Protein AF-A0A559JVW9-F1 (afdb_monomer_lite)

Organism: NCBI:txid2163881

Foldseek 3Di:
DDPPPPPPQPWWKKKFKWFDVQTFTQDMDTDGDDDFDPPQPDGRHGPVSSVVRCVPFWDWPDWDAPDVGITMTMITGDPPD

pLDDT: mean 82.16, std 13.1, range [39.31, 94.12]

Sequence (81 aa):
MAGPKAVRRPPDLVLIRWTGSPRRIAAFRIIGSADPCRSTLVIGGLLSRALGCFLDDFRIVYQKQTSVGNGYLLLQRFRNV

Radius of gyration: 14.86 Å; chains: 1; bounding box: 38×17×47 Å

Structure (mmCIF, N/CA/C/O backbone):
data_AF-A0A559JVW9-F1
#
_entry.id   AF-A0A559JVW9-F1
#
loop_
_atom_site.group_PDB
_atom_site.id
_atom_site.type_symbol
_atom_site.label_atom_id
_atom_site.label_alt_id
_atom_site.label_comp_id
_atom_site.label_asym_id
_atom_site.label_entity_id
_atom_site.label_seq_id
_atom_site.pdbx_PDB_ins_code
_atom_site.Cartn_x
_atom_site.Cartn_y
_atom_site.Cartn_z
_atom_site.occupancy
_atom_site.B_iso_or_equiv
_atom_site.auth_seq_id
_atom_site.auth_comp_id
_atom_site.auth_asym_id
_atom_site.auth_atom_id
_atom_site.pdbx_PDB_model_num
ATOM 1 N N . MET A 1 1 ? -20.746 -8.834 37.401 1.00 39.31 1 MET A N 1
ATOM 2 C CA . MET A 1 1 ? -20.883 -9.193 35.972 1.00 39.31 1 MET A CA 1
ATOM 3 C C . MET A 1 1 ? -19.954 -8.281 35.182 1.00 39.31 1 MET A C 1
ATOM 5 O O . MET A 1 1 ? -20.228 -7.094 35.089 1.00 39.31 1 MET A O 1
ATOM 9 N N . ALA A 1 2 ? -18.803 -8.781 34.729 1.00 50.34 2 ALA A N 1
ATOM 10 C CA . ALA A 1 2 ? -17.900 -8.005 33.882 1.00 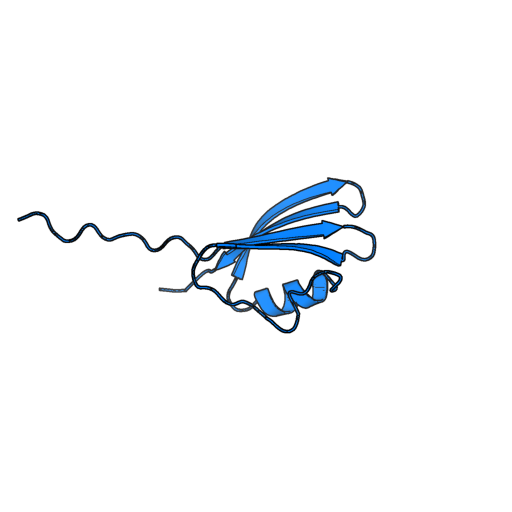50.34 2 ALA A CA 1
ATOM 11 C C . ALA A 1 2 ? -18.448 -8.045 32.448 1.00 50.34 2 ALA A C 1
ATOM 13 O O . ALA A 1 2 ? -18.549 -9.124 31.868 1.00 50.34 2 ALA A O 1
ATOM 14 N N . GLY A 1 3 ? -18.873 -6.896 31.915 1.00 60.19 3 GLY A N 1
ATOM 15 C CA . GLY A 1 3 ? -19.346 -6.791 30.533 1.00 60.19 3 GLY A CA 1
ATOM 16 C C . GLY A 1 3 ? -18.269 -7.255 29.545 1.00 60.19 3 GLY A C 1
ATOM 17 O O . GLY A 1 3 ? -17.078 -7.184 29.871 1.00 60.19 3 GLY A O 1
ATOM 18 N N . PRO A 1 4 ? -18.650 -7.752 28.355 1.00 59.34 4 PRO A N 1
ATOM 19 C CA . PRO A 1 4 ? -17.689 -8.244 27.381 1.00 59.34 4 PRO A CA 1
ATOM 20 C C . PRO A 1 4 ? -16.675 -7.140 27.094 1.00 59.34 4 PRO A C 1
ATOM 22 O O . PRO A 1 4 ? -17.025 -6.052 26.636 1.00 59.34 4 PRO A O 1
ATOM 25 N N . LYS A 1 5 ? -15.406 -7.418 27.406 1.00 55.19 5 LYS A N 1
ATOM 26 C CA . LYS A 1 5 ? -14.282 -6.563 27.038 1.00 55.19 5 LYS A CA 1
ATOM 27 C C . LYS A 1 5 ? -14.371 -6.434 25.522 1.00 55.19 5 LYS A C 1
ATOM 29 O O . LYS A 1 5 ? -14.137 -7.416 24.822 1.00 55.19 5 LYS A O 1
ATOM 34 N N . ALA A 1 6 ? -14.788 -5.273 25.022 1.00 56.41 6 ALA A N 1
ATOM 35 C CA . ALA A 1 6 ? -14.806 -5.005 23.596 1.00 56.41 6 ALA A CA 1
ATOM 36 C C . ALA A 1 6 ? -13.363 -5.165 23.112 1.00 56.41 6 ALA A C 1
ATOM 38 O O . ALA A 1 6 ? -12.528 -4.279 23.307 1.00 56.41 6 ALA A O 1
ATOM 39 N N . VAL A 1 7 ? -13.040 -6.341 22.571 1.00 61.72 7 VAL A N 1
ATOM 40 C CA . VAL A 1 7 ? -11.768 -6.595 21.909 1.00 61.72 7 VAL A CA 1
ATOM 41 C C . VAL A 1 7 ? -11.801 -5.665 20.714 1.00 61.72 7 VAL A C 1
ATOM 43 O O . VAL A 1 7 ? -12.454 -5.956 19.712 1.00 61.72 7 VAL A O 1
ATOM 46 N N . ARG A 1 8 ? -11.194 -4.483 20.866 1.00 59.34 8 ARG A N 1
ATOM 47 C CA . ARG A 1 8 ? -11.005 -3.543 19.768 1.00 59.34 8 ARG A CA 1
ATOM 48 C C . ARG A 1 8 ? -10.315 -4.349 18.683 1.00 59.34 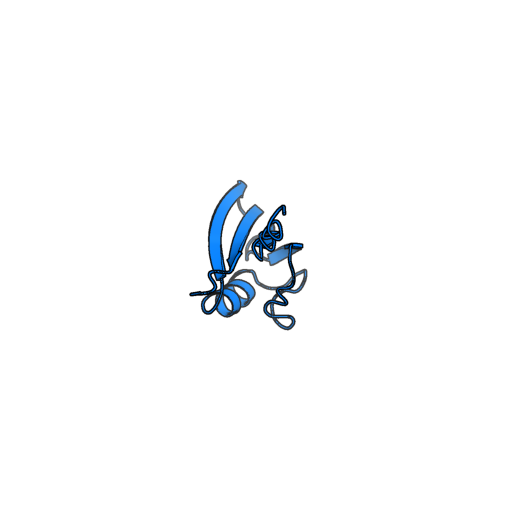8 ARG A C 1
ATOM 50 O O . ARG A 1 8 ? -9.168 -4.757 18.867 1.00 59.34 8 ARG A O 1
ATOM 57 N N . ARG A 1 9 ? -11.045 -4.665 17.610 1.00 62.38 9 ARG A N 1
ATOM 58 C CA . ARG A 1 9 ? -10.453 -5.334 16.455 1.00 62.38 9 ARG A CA 1
ATOM 59 C C . ARG A 1 9 ? -9.251 -4.478 16.054 1.00 62.38 9 ARG A C 1
ATOM 61 O O . ARG A 1 9 ? -9.420 -3.259 15.949 1.00 62.38 9 ARG A O 1
ATOM 68 N N . PRO A 1 10 ? -8.047 -5.061 15.937 1.00 63.91 10 PRO A N 1
ATOM 69 C CA . PRO A 1 10 ? -6.889 -4.290 15.529 1.00 63.91 10 PRO A CA 1
ATOM 70 C C . PRO A 1 10 ? -7.211 -3.607 14.193 1.00 63.91 10 PRO A C 1
ATOM 72 O O . PRO A 1 10 ? -7.887 -4.214 13.356 1.00 63.91 10 PRO A O 1
ATOM 75 N N . PRO A 1 11 ? -6.811 -2.338 14.011 1.00 76.81 11 PRO A N 1
ATOM 76 C CA . PRO A 1 11 ? -7.061 -1.639 12.764 1.00 76.81 11 PRO A CA 1
ATOM 77 C C . PRO A 1 11 ? -6.403 -2.404 11.616 1.00 76.81 11 PRO A C 1
ATOM 79 O O . PRO A 1 11 ? -5.296 -2.924 11.760 1.00 76.81 11 PRO A O 1
ATOM 82 N N . ASP A 1 12 ? -7.089 -2.449 10.478 1.00 86.50 12 ASP A N 1
ATOM 83 C CA . ASP A 1 12 ? -6.515 -2.978 9.249 1.00 86.50 12 ASP A CA 1
ATOM 84 C C . ASP A 1 12 ? -5.390 -2.023 8.808 1.00 86.50 12 ASP A C 1
ATOM 86 O O . ASP A 1 12 ? -5.645 -0.876 8.426 1.00 86.50 12 ASP A O 1
ATOM 90 N N . LEU A 1 13 ? -4.143 -2.481 8.901 1.00 89.50 13 LEU A N 1
ATOM 91 C CA . LEU A 1 13 ? -2.947 -1.733 8.524 1.00 89.50 13 LEU A CA 1
ATOM 92 C C . LEU A 1 13 ? -2.220 -2.440 7.386 1.00 89.50 13 LEU A C 1
ATOM 94 O O . LEU A 1 13 ? -2.119 -3.666 7.344 1.00 89.50 13 LEU A O 1
ATOM 98 N N . VAL A 1 14 ? -1.652 -1.654 6.483 1.00 90.88 14 VAL A N 1
ATOM 99 C CA . VAL A 1 14 ? -0.886 -2.150 5.344 1.00 90.88 14 VAL A CA 1
ATOM 100 C C . VAL A 1 14 ? 0.448 -1.433 5.330 1.00 90.88 14 VAL A C 1
ATOM 102 O O . VAL A 1 14 ? 0.521 -0.239 5.056 1.00 90.88 14 VAL A O 1
ATOM 105 N N . LEU A 1 15 ? 1.511 -2.159 5.651 1.00 92.31 15 LEU A N 1
ATOM 106 C CA . LEU A 1 15 ? 2.875 -1.664 5.552 1.00 92.31 15 LEU A CA 1
ATOM 107 C C . LEU A 1 15 ? 3.431 -2.044 4.184 1.00 92.31 15 LEU A C 1
ATOM 109 O O . LEU A 1 15 ? 3.491 -3.221 3.852 1.00 92.31 15 LEU A O 1
ATOM 113 N N . ILE A 1 16 ? 3.881 -1.066 3.411 1.00 92.56 16 ILE A N 1
ATOM 114 C CA . ILE A 1 16 ? 4.499 -1.261 2.103 1.00 92.56 16 ILE A CA 1
ATOM 115 C C . ILE A 1 16 ? 5.903 -0.682 2.152 1.00 92.56 16 ILE A C 1
ATOM 117 O O . ILE A 1 16 ? 6.103 0.482 2.492 1.00 92.56 16 ILE A O 1
ATOM 121 N N . ARG A 1 17 ? 6.884 -1.492 1.776 1.00 94.12 17 ARG A N 1
ATOM 122 C CA . ARG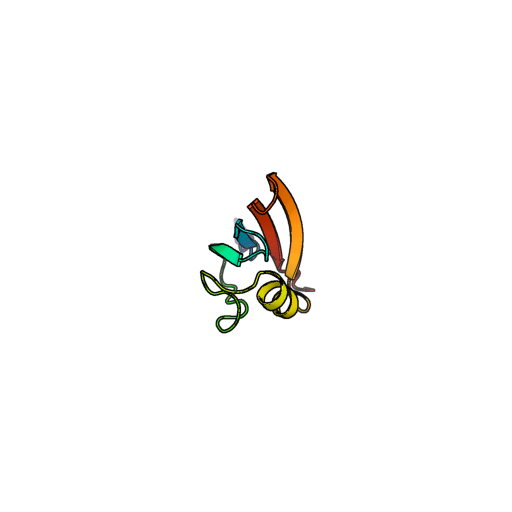 A 1 17 ? 8.247 -1.060 1.493 1.00 94.12 17 ARG A CA 1
ATOM 123 C C . ARG A 1 17 ? 8.410 -0.982 -0.016 1.00 94.12 17 ARG A C 1
ATOM 125 O O . ARG A 1 17 ? 8.139 -1.963 -0.708 1.00 94.12 17 ARG A O 1
ATOM 132 N N . TRP A 1 18 ? 8.896 0.145 -0.524 1.00 93.81 18 TRP A N 1
ATOM 133 C CA . TRP A 1 18 ? 9.276 0.271 -1.931 1.00 93.81 18 TRP A CA 1
ATOM 134 C C . TRP A 1 18 ? 10.769 0.509 -2.086 1.00 93.81 18 TRP A C 1
ATOM 136 O O . TRP A 1 18 ? 11.427 1.046 -1.190 1.00 93.81 18 TRP A O 1
ATOM 146 N N . THR A 1 19 ? 11.279 0.109 -3.243 1.00 92.81 19 THR A N 1
ATOM 147 C CA . THR A 1 19 ? 12.647 0.370 -3.676 1.00 92.81 19 THR A CA 1
ATOM 148 C C . THR A 1 19 ? 12.692 0.744 -5.157 1.00 92.81 19 THR A C 1
ATOM 150 O O . THR A 1 19 ? 11.763 0.463 -5.923 1.00 92.81 19 THR A O 1
ATOM 153 N N . GLY A 1 20 ? 13.786 1.389 -5.560 1.00 87.81 20 GLY A N 1
ATOM 154 C CA . GLY A 1 20 ? 14.061 1.752 -6.948 1.00 87.81 20 GLY A CA 1
ATOM 155 C C . GLY A 1 20 ? 13.379 3.029 -7.453 1.00 87.81 20 GLY A C 1
ATOM 156 O O . GLY A 1 20 ? 12.582 3.684 -6.778 1.00 87.81 20 GLY A O 1
ATOM 157 N N . SER A 1 21 ? 13.735 3.388 -8.685 1.00 82.88 21 SER A N 1
ATOM 158 C CA . SER A 1 21 ? 13.152 4.489 -9.449 1.00 82.88 21 SER A CA 1
ATOM 159 C C . SER A 1 21 ? 12.945 3.995 -10.887 1.00 82.88 21 SER A C 1
ATOM 161 O O . SER A 1 21 ? 13.937 3.818 -11.591 1.00 82.88 21 SER A O 1
ATOM 163 N N . PRO A 1 22 ? 11.709 3.678 -11.324 1.00 85.44 22 PRO A N 1
ATOM 164 C CA . PRO A 1 22 ? 10.424 3.930 -10.664 1.00 85.44 22 PRO A CA 1
ATOM 165 C C . PRO A 1 22 ? 10.202 3.094 -9.393 1.00 85.44 22 PRO A C 1
ATOM 167 O O . PRO A 1 22 ? 10.715 1.984 -9.265 1.00 85.44 22 PRO A O 1
ATOM 170 N N . ARG A 1 23 ? 9.414 3.636 -8.452 1.00 90.31 23 ARG A N 1
ATOM 171 C CA . ARG A 1 23 ? 9.144 3.021 -7.139 1.00 90.31 23 ARG A CA 1
ATOM 172 C C . ARG A 1 23 ? 8.403 1.693 -7.312 1.00 90.31 23 ARG A C 1
ATOM 174 O O . ARG A 1 23 ? 7.240 1.687 -7.729 1.00 90.31 23 ARG A O 1
ATOM 181 N N . ARG A 1 24 ? 9.047 0.583 -6.952 1.00 92.94 24 ARG A N 1
ATOM 182 C CA . ARG A 1 24 ? 8.464 -0.764 -6.990 1.00 92.94 24 ARG A CA 1
ATOM 183 C C . ARG A 1 24 ? 8.289 -1.326 -5.592 1.00 92.94 24 ARG A C 1
ATOM 185 O O . ARG A 1 24 ? 9.103 -1.065 -4.712 1.00 92.94 24 ARG A O 1
ATOM 192 N N . ILE A 1 25 ? 7.235 -2.103 -5.383 1.00 92.88 25 ILE A N 1
ATOM 193 C CA . ILE A 1 25 ? 6.978 -2.772 -4.108 1.00 92.88 25 ILE A CA 1
ATOM 194 C C . ILE A 1 25 ? 8.071 -3.816 -3.882 1.00 92.88 25 ILE A C 1
ATOM 196 O O . ILE A 1 25 ? 8.187 -4.776 -4.636 1.00 92.88 25 ILE A O 1
ATOM 200 N N . ALA A 1 26 ? 8.869 -3.631 -2.840 1.00 93.50 26 ALA A N 1
ATOM 201 C CA . ALA A 1 26 ? 9.894 -4.585 -2.436 1.00 93.50 26 ALA A CA 1
ATOM 202 C C . ALA A 1 26 ? 9.335 -5.605 -1.442 1.00 93.50 26 ALA A C 1
ATOM 204 O O . ALA A 1 26 ? 9.670 -6.782 -1.491 1.00 93.50 26 ALA A O 1
ATOM 205 N N . ALA A 1 27 ? 8.474 -5.143 -0.539 1.00 92.69 27 ALA A N 1
ATOM 206 C CA . ALA A 1 27 ? 7.778 -5.984 0.417 1.00 92.69 27 ALA A CA 1
ATOM 207 C C . ALA A 1 27 ? 6.484 -5.299 0.843 1.00 92.69 27 ALA A C 1
ATOM 209 O O . ALA A 1 27 ? 6.386 -4.071 0.833 1.00 92.69 27 ALA A O 1
ATOM 210 N N . PHE A 1 28 ? 5.510 -6.086 1.272 1.00 91.81 28 PHE A N 1
ATOM 211 C CA . PHE A 1 28 ? 4.334 -5.569 1.945 1.00 91.81 28 PHE A CA 1
ATOM 212 C C . PHE A 1 28 ? 3.920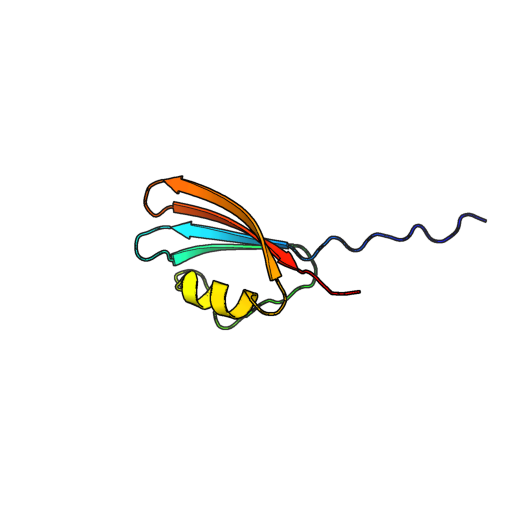 -6.516 3.064 1.00 91.81 28 PHE A C 1
ATOM 214 O O . PHE A 1 28 ? 4.230 -7.707 3.043 1.00 91.81 28 PHE A O 1
ATOM 221 N N . ARG A 1 29 ? 3.234 -5.972 4.061 1.00 91.06 29 ARG A N 1
ATOM 222 C CA . ARG A 1 29 ? 2.662 -6.727 5.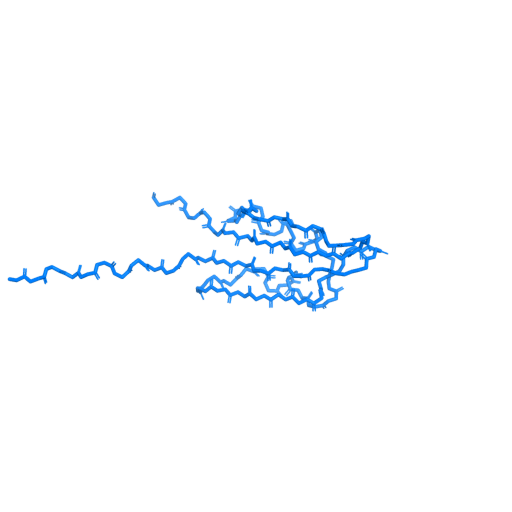163 1.00 91.06 29 ARG A CA 1
ATOM 223 C C . ARG A 1 29 ? 1.296 -6.165 5.481 1.00 91.06 29 ARG A C 1
ATOM 225 O O . ARG A 1 29 ? 1.150 -4.963 5.685 1.00 91.06 29 ARG A O 1
ATOM 232 N N . ILE A 1 30 ? 0.325 -7.056 5.550 1.00 88.75 30 ILE A N 1
ATOM 233 C CA . ILE A 1 30 ? -1.033 -6.725 5.948 1.00 88.75 30 ILE A CA 1
ATOM 234 C C . ILE A 1 30 ? -1.207 -7.185 7.393 1.00 88.75 30 ILE A C 1
ATOM 236 O O . ILE A 1 30 ? -0.805 -8.290 7.760 1.00 88.75 30 ILE A O 1
ATOM 240 N N . ILE A 1 31 ? -1.740 -6.301 8.223 1.00 87.56 31 ILE A N 1
ATOM 241 C CA . ILE A 1 31 ? -2.048 -6.538 9.628 1.00 87.56 31 ILE A CA 1
ATOM 242 C C . ILE A 1 31 ? -3.553 -6.337 9.760 1.00 87.56 31 ILE A C 1
ATOM 244 O O . ILE A 1 31 ? -4.050 -5.258 9.455 1.00 87.56 31 ILE A O 1
ATOM 248 N N . GLY A 1 32 ? -4.270 -7.365 10.203 1.00 81.88 32 GLY A N 1
ATOM 249 C CA . GLY A 1 32 ? -5.730 -7.351 10.285 1.00 81.88 32 GLY A CA 1
ATOM 250 C C . GLY A 1 32 ? -6.366 -8.362 9.336 1.00 81.88 32 GLY A C 1
ATOM 251 O O . GLY A 1 32 ? -5.751 -9.368 8.985 1.00 81.88 32 GLY A O 1
ATOM 252 N N . SER A 1 33 ? -7.614 -8.104 8.961 1.00 78.56 33 SER A N 1
ATOM 253 C CA . SER A 1 33 ? -8.419 -8.969 8.084 1.00 78.56 33 SER A CA 1
ATOM 254 C C . SER A 1 33 ? -8.715 -8.314 6.735 1.00 78.56 33 SER A C 1
ATOM 256 O O . SER A 1 33 ? -9.474 -8.859 5.935 1.00 78.56 33 SER A O 1
ATOM 258 N N . ALA A 1 34 ? -8.157 -7.129 6.486 1.00 76.56 34 ALA A N 1
ATOM 259 C CA . ALA A 1 34 ? -8.166 -6.514 5.173 1.00 76.56 34 ALA A CA 1
ATOM 260 C C . ALA A 1 34 ? -7.476 -7.406 4.142 1.00 76.56 34 ALA A C 1
ATOM 262 O O . ALA A 1 34 ? -6.414 -7.967 4.390 1.00 76.56 34 ALA A O 1
ATOM 263 N N . ASP A 1 35 ? -8.053 -7.445 2.949 1.00 75.88 35 ASP A N 1
ATOM 264 C CA . ASP A 1 35 ? -7.440 -8.056 1.783 1.00 75.88 35 ASP A CA 1
ATOM 265 C C . ASP A 1 35 ? -7.445 -7.026 0.644 1.00 75.88 35 ASP A C 1
ATOM 267 O O . ASP A 1 35 ? -8.362 -6.981 -0.178 1.00 75.88 35 ASP A O 1
ATOM 271 N N . PRO A 1 36 ? -6.499 -6.072 0.675 1.00 71.31 36 PRO A N 1
ATOM 272 C CA . PRO A 1 36 ? -6.505 -4.975 -0.265 1.00 71.31 36 PRO A CA 1
ATOM 273 C C . PRO A 1 36 ? -5.840 -5.388 -1.574 1.00 71.31 36 PRO A C 1
ATOM 275 O O . PRO A 1 36 ? -4.659 -5.737 -1.610 1.00 71.31 36 PRO A O 1
ATOM 278 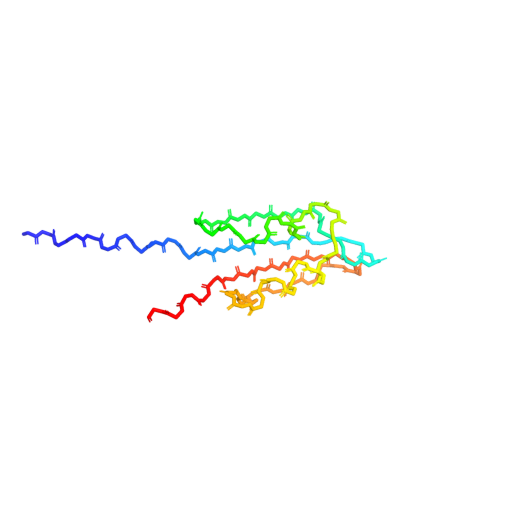N N . CYS A 1 37 ? -6.588 -5.243 -2.666 1.00 74.31 37 CYS A N 1
ATOM 279 C CA . CYS A 1 37 ? -6.029 -5.095 -4.005 1.00 74.31 37 CYS A CA 1
ATOM 280 C C . CYS A 1 37 ? -5.053 -6.207 -4.428 1.00 74.31 37 CYS A C 1
ATOM 282 O O . CYS A 1 37 ? -3.947 -5.919 -4.889 1.00 74.31 37 CYS A O 1
ATOM 284 N N . ARG A 1 38 ? -5.466 -7.483 -4.322 1.00 77.75 38 ARG A N 1
ATOM 285 C CA . ARG A 1 38 ? -4.643 -8.667 -4.678 1.00 77.75 38 ARG A CA 1
ATOM 286 C C . ARG A 1 38 ? -3.967 -8.585 -6.048 1.00 77.75 38 ARG A C 1
ATOM 288 O O . ARG A 1 38 ? -2.899 -9.149 -6.244 1.00 77.75 38 ARG A O 1
ATOM 295 N N . SER A 1 39 ? -4.599 -7.907 -7.001 1.00 78.56 39 SER A N 1
ATOM 296 C CA . SER A 1 39 ? -4.119 -7.776 -8.378 1.00 78.56 39 SER A CA 1
ATOM 297 C C . SER A 1 39 ? -3.031 -6.712 -8.562 1.00 78.56 39 SER A C 1
ATOM 299 O O . SER A 1 39 ? -2.295 -6.771 -9.546 1.00 78.56 39 SER A O 1
ATOM 301 N N . THR A 1 40 ? -2.911 -5.736 -7.656 1.00 82.56 40 THR A N 1
ATOM 302 C CA . THR A 1 40 ? -1.956 -4.619 -7.783 1.00 82.56 40 THR A CA 1
ATOM 303 C C . THR A 1 40 ? -0.922 -4.584 -6.661 1.00 82.56 40 THR A C 1
ATOM 305 O O . THR A 1 40 ? 0.192 -4.103 -6.884 1.00 82.56 40 THR A O 1
ATOM 308 N N . LEU A 1 41 ? -1.241 -5.136 -5.486 1.00 86.94 41 LEU A N 1
ATOM 309 C CA . LEU A 1 41 ? -0.322 -5.298 -4.363 1.00 86.94 41 LEU A CA 1
ATOM 310 C C . LEU A 1 41 ? 0.532 -6.560 -4.545 1.00 86.94 41 LEU A C 1
ATOM 312 O O . LEU A 1 41 ? 0.348 -7.577 -3.882 1.00 86.94 41 LEU A O 1
ATOM 316 N N . VAL A 1 42 ? 1.478 -6.483 -5.477 1.00 90.56 42 VAL A N 1
ATOM 317 C CA . VAL A 1 42 ? 2.402 -7.575 -5.804 1.00 90.56 42 VAL A CA 1
ATOM 318 C C . VAL A 1 42 ? 3.848 -7.107 -5.691 1.00 90.56 42 VAL A C 1
ATOM 320 O O . VAL A 1 42 ? 4.171 -5.958 -6.003 1.00 90.56 42 VAL A O 1
ATOM 323 N N . ILE A 1 43 ? 4.737 -8.001 -5.254 1.00 91.94 43 ILE A N 1
ATOM 324 C CA . ILE A 1 43 ? 6.179 -7.729 -5.209 1.00 91.94 43 ILE A CA 1
ATOM 325 C C . ILE A 1 43 ? 6.671 -7.426 -6.635 1.00 91.94 43 ILE A C 1
ATOM 327 O O . ILE A 1 43 ? 6.292 -8.096 -7.591 1.00 91.94 43 ILE A O 1
ATOM 331 N N . GLY A 1 44 ? 7.478 -6.376 -6.792 1.00 90.25 44 GLY A N 1
ATOM 332 C CA . GLY A 1 44 ? 7.963 -5.872 -8.080 1.00 90.25 44 GLY A CA 1
ATOM 333 C C . GLY A 1 44 ? 6.968 -4.987 -8.842 1.00 90.25 44 GLY A C 1
ATOM 334 O O . GLY A 1 44 ? 7.362 -4.337 -9.818 1.00 90.25 44 GLY A O 1
ATOM 335 N N . GLY A 1 45 ? 5.711 -4.914 -8.391 1.00 89.75 45 GLY A N 1
ATOM 336 C CA . GLY A 1 45 ? 4.677 -4.042 -8.944 1.00 89.75 45 GLY A CA 1
ATOM 337 C C . GLY A 1 45 ? 4.954 -2.559 -8.692 1.00 89.75 45 GLY A C 1
ATOM 338 O O . GLY A 1 45 ? 5.683 -2.189 -7.773 1.00 89.75 45 GLY A O 1
ATOM 339 N N . LEU A 1 46 ? 4.369 -1.689 -9.518 1.00 91.00 46 LEU A N 1
ATOM 340 C CA . LEU A 1 46 ? 4.481 -0.236 -9.362 1.00 91.00 46 LEU A CA 1
ATOM 341 C C . LEU A 1 46 ? 3.718 0.239 -8.122 1.00 91.00 46 LEU A C 1
ATOM 343 O O . LEU A 1 46 ? 2.518 -0.013 -7.996 1.00 91.00 46 LEU A O 1
ATOM 347 N N . LEU A 1 47 ? 4.391 1.005 -7.257 1.00 89.12 47 LEU A N 1
ATOM 348 C CA . LEU A 1 47 ? 3.776 1.551 -6.043 1.00 89.12 47 LEU A CA 1
ATOM 349 C C . LEU A 1 47 ? 2.570 2.443 -6.368 1.00 89.12 47 LEU A C 1
ATOM 351 O O . LEU A 1 47 ? 1.566 2.384 -5.670 1.00 89.12 47 LEU A O 1
ATOM 355 N N . SER A 1 48 ? 2.642 3.231 -7.443 1.00 89.06 48 SER A N 1
ATOM 356 C CA . SER A 1 48 ? 1.540 4.089 -7.897 1.00 89.06 48 SER A CA 1
ATOM 357 C C . SER A 1 48 ? 0.274 3.300 -8.238 1.00 89.06 48 SER A C 1
ATOM 359 O O . SER A 1 48 ? -0.824 3.727 -7.892 1.00 89.06 48 SER A O 1
ATOM 361 N N . ARG A 1 49 ? 0.415 2.124 -8.864 1.00 89.62 49 ARG A N 1
ATOM 362 C CA . ARG A 1 49 ? -0.717 1.262 -9.232 1.00 89.62 49 ARG A CA 1
ATOM 363 C C . ARG A 1 49 ? -1.364 0.620 -8.008 1.00 89.62 49 ARG A C 1
ATOM 365 O O . ARG A 1 49 ? -2.584 0.503 -7.957 1.00 89.62 49 ARG A O 1
ATOM 372 N N . ALA A 1 50 ? -0.557 0.225 -7.026 1.00 88.12 50 ALA A N 1
ATOM 373 C CA . ALA A 1 50 ? -1.073 -0.268 -5.756 1.00 88.12 50 ALA A CA 1
ATOM 374 C C . ALA A 1 50 ? -1.792 0.850 -4.988 1.00 88.12 50 ALA A C 1
ATOM 376 O O . ALA A 1 50 ? -2.938 0.666 -4.594 1.00 88.12 50 ALA A O 1
ATOM 377 N N . LEU A 1 51 ? -1.164 2.028 -4.865 1.00 87.56 51 LEU A N 1
ATOM 378 C CA . LEU A 1 51 ? -1.743 3.217 -4.228 1.00 87.56 51 LEU A CA 1
ATOM 379 C C . LEU A 1 51 ? -3.098 3.606 -4.814 1.00 87.56 51 LEU A C 1
ATOM 381 O O . LEU A 1 51 ? -4.006 3.887 -4.045 1.00 87.56 51 LEU A O 1
ATOM 385 N N . GLY A 1 52 ? -3.251 3.569 -6.141 1.00 87.75 52 GLY A N 1
ATOM 386 C CA . GLY A 1 52 ? -4.524 3.881 -6.792 1.00 87.75 52 GLY A CA 1
ATOM 387 C C . GLY A 1 52 ? -5.689 3.017 -6.302 1.00 87.75 52 GLY A C 1
ATOM 388 O O . GLY A 1 52 ? -6.790 3.522 -6.158 1.00 87.75 52 GLY A O 1
ATOM 389 N N . CYS A 1 53 ? -5.439 1.748 -5.977 1.00 85.50 53 CYS A N 1
ATOM 390 C CA . CYS A 1 53 ? -6.471 0.845 -5.469 1.00 85.50 53 CYS A CA 1
ATOM 391 C C . CYS A 1 53 ? -6.740 1.022 -3.959 1.00 85.50 53 CYS A C 1
ATOM 393 O O . CYS A 1 53 ? -7.795 0.653 -3.459 1.00 85.50 53 CYS A O 1
ATOM 395 N N . PHE A 1 54 ? -5.801 1.613 -3.215 1.00 85.50 54 PHE A N 1
ATOM 396 C CA . PHE A 1 54 ? -5.985 1.908 -1.794 1.00 85.50 54 PHE A CA 1
ATOM 397 C C . PHE A 1 54 ? -6.838 3.154 -1.526 1.00 85.50 54 PHE A C 1
ATOM 399 O O . PHE A 1 54 ? -7.312 3.301 -0.402 1.00 85.50 54 PHE A O 1
ATOM 406 N N . LEU A 1 55 ? -7.020 4.040 -2.512 1.00 79.81 55 LEU A N 1
ATOM 407 C CA . LEU A 1 55 ? -7.654 5.353 -2.328 1.00 79.81 55 LEU A CA 1
ATOM 408 C C . LEU A 1 55 ? -9.094 5.287 -1.792 1.00 79.81 55 LEU A C 1
ATOM 410 O O . LEU A 1 55 ? -9.509 6.225 -1.115 1.00 79.81 55 LEU A O 1
ATOM 414 N N . ASP A 1 56 ? -9.825 4.203 -2.057 1.00 78.00 56 ASP A N 1
ATOM 415 C CA . ASP A 1 56 ? -11.238 4.075 -1.680 1.00 78.00 56 ASP A CA 1
ATOM 416 C C . ASP A 1 56 ? -11.451 3.743 -0.190 1.00 78.00 56 ASP A C 1
ATOM 418 O O . ASP A 1 56 ? -12.366 4.264 0.442 1.00 78.00 56 ASP A O 1
ATOM 422 N N . ASP A 1 57 ? -10.586 2.909 0.397 1.00 83.94 57 ASP A N 1
ATOM 423 C CA . ASP A 1 57 ? -10.789 2.335 1.742 1.00 83.94 57 ASP A CA 1
ATOM 424 C C . ASP A 1 57 ? -9.661 2.659 2.737 1.00 83.94 57 ASP A C 1
ATOM 426 O O . ASP A 1 57 ? -9.810 2.484 3.955 1.00 83.94 57 ASP A O 1
ATOM 430 N N . PHE A 1 58 ? -8.500 3.090 2.243 1.00 87.94 58 PHE A N 1
ATOM 431 C CA . PHE A 1 58 ? -7.284 3.236 3.032 1.00 87.94 58 PHE A CA 1
ATOM 432 C C . PHE A 1 58 ? -6.717 4.645 2.931 1.00 87.94 58 PHE A C 1
ATOM 434 O O . PHE A 1 58 ? -6.653 5.264 1.873 1.00 87.94 58 PHE A O 1
ATOM 441 N N . ARG A 1 59 ? -6.219 5.141 4.062 1.00 89.00 59 ARG A N 1
ATOM 442 C CA . ARG A 1 59 ? -5.501 6.411 4.142 1.00 89.00 59 ARG A CA 1
ATOM 443 C C . ARG A 1 59 ? -4.059 6.172 4.524 1.00 89.00 59 ARG A C 1
ATOM 445 O O . ARG A 1 59 ? -3.755 5.317 5.352 1.00 89.00 59 ARG A O 1
ATOM 452 N N . ILE A 1 60 ? -3.169 6.959 3.939 1.00 90.31 60 ILE A N 1
ATOM 453 C CA . ILE A 1 60 ? -1.763 6.976 4.326 1.00 90.31 60 ILE A CA 1
ATOM 454 C C . ILE A 1 60 ? -1.672 7.636 5.702 1.00 90.31 60 ILE A C 1
ATOM 456 O O . ILE A 1 60 ? -1.983 8.815 5.845 1.00 90.31 60 ILE A O 1
ATOM 460 N N . VAL A 1 61 ? -1.249 6.873 6.707 1.00 91.31 61 VAL A N 1
ATOM 461 C CA . VAL A 1 61 ? -1.051 7.366 8.082 1.00 91.31 61 VAL A CA 1
ATOM 462 C C . VAL A 1 61 ? 0.419 7.589 8.407 1.00 91.31 61 VAL A C 1
ATOM 464 O O . VAL A 1 61 ? 0.749 8.331 9.326 1.00 91.31 61 VAL A O 1
ATOM 467 N N . TYR A 1 62 ? 1.318 6.968 7.643 1.00 91.94 62 TYR A N 1
ATOM 468 C CA . TYR A 1 62 ? 2.748 7.193 7.767 1.00 91.94 62 TYR A CA 1
ATOM 469 C C . TYR A 1 62 ? 3.427 7.030 6.416 1.00 91.94 62 TYR A C 1
ATOM 471 O O . TYR A 1 62 ? 3.176 6.069 5.690 1.00 91.94 62 TYR A O 1
ATOM 479 N N . GLN A 1 63 ? 4.339 7.938 6.098 1.00 91.69 63 GLN A N 1
ATOM 480 C CA . GLN A 1 63 ? 5.199 7.828 4.934 1.00 91.69 63 GLN A CA 1
ATOM 481 C C . GLN A 1 63 ? 6.593 8.304 5.314 1.00 91.69 63 GLN A C 1
ATOM 483 O O . GLN A 1 63 ? 6.766 9.423 5.790 1.00 91.69 63 GLN A O 1
ATOM 488 N N . LYS A 1 64 ? 7.598 7.459 5.084 1.00 91.88 64 LYS A N 1
ATOM 489 C CA . LYS A 1 64 ? 8.997 7.818 5.295 1.00 91.88 64 LYS A CA 1
ATOM 490 C C . LYS A 1 64 ? 9.845 7.354 4.131 1.00 91.88 64 LYS A C 1
ATOM 492 O O . LYS A 1 64 ? 9.921 6.164 3.829 1.00 91.88 64 LYS A O 1
ATOM 497 N N . GLN A 1 65 ? 10.521 8.305 3.506 1.00 90.75 65 GLN A N 1
ATOM 498 C CA . GLN A 1 65 ? 11.547 8.023 2.520 1.00 90.75 65 GLN A CA 1
ATOM 499 C C . GLN A 1 65 ? 12.887 7.854 3.238 1.00 90.75 65 GLN A C 1
ATOM 501 O O . GLN A 1 65 ? 13.294 8.725 4.002 1.00 90.75 65 GLN A O 1
ATOM 506 N N . THR A 1 66 ? 13.554 6.719 3.031 1.00 87.56 66 THR A N 1
ATOM 507 C CA . THR A 1 66 ? 14.861 6.447 3.647 1.00 87.56 66 THR A CA 1
ATOM 508 C C . THR A 1 66 ? 16.023 6.849 2.748 1.00 87.56 66 THR A C 1
ATOM 510 O O . THR A 1 66 ? 17.070 7.225 3.255 1.00 87.56 66 THR A O 1
ATOM 513 N N . SER A 1 67 ? 15.858 6.777 1.425 1.00 83.69 67 SER A N 1
ATOM 514 C CA . SER A 1 67 ? 16.863 7.215 0.448 1.00 83.69 67 SER A CA 1
ATOM 515 C C . SER A 1 67 ? 16.208 7.537 -0.897 1.00 83.69 67 SER A C 1
ATOM 517 O O . SER A 1 67 ? 14.999 7.348 -1.085 1.00 83.69 67 SER A O 1
ATOM 519 N N . VAL A 1 68 ? 16.989 8.012 -1.870 1.00 78.44 68 VAL A N 1
ATOM 520 C CA . VAL A 1 68 ? 16.508 8.171 -3.249 1.00 78.44 68 VAL A CA 1
ATOM 521 C C . VAL A 1 68 ? 16.074 6.793 -3.766 1.00 78.44 68 VAL A C 1
ATOM 523 O O . VAL A 1 68 ? 16.881 5.874 -3.865 1.00 78.44 68 VAL A O 1
ATOM 526 N N . GLY A 1 69 ? 14.770 6.624 -3.995 1.00 82.19 69 GLY A N 1
ATOM 527 C CA . GLY A 1 69 ? 14.167 5.373 -4.467 1.00 82.19 69 GLY A CA 1
ATOM 528 C C . GLY A 1 69 ? 13.677 4.395 -3.392 1.00 82.19 69 GLY A C 1
ATOM 529 O O . GLY A 1 69 ? 12.871 3.536 -3.725 1.00 82.19 69 GLY A O 1
ATOM 530 N N . ASN A 1 70 ? 14.053 4.531 -2.113 1.00 89.88 70 ASN A N 1
ATOM 531 C CA . ASN A 1 70 ? 13.635 3.585 -1.066 1.00 89.88 70 ASN A CA 1
ATOM 532 C C . ASN A 1 70 ? 12.799 4.254 0.029 1.00 89.88 70 ASN A C 1
ATOM 534 O O . ASN A 1 70 ? 13.097 5.372 0.461 1.00 89.88 70 ASN A O 1
ATOM 538 N N . GLY A 1 71 ? 11.788 3.549 0.531 1.00 93.12 71 GLY A N 1
ATOM 539 C CA . GLY A 1 71 ? 11.014 4.016 1.676 1.00 93.12 71 GLY A CA 1
ATOM 540 C C . GLY A 1 71 ? 9.941 3.048 2.155 1.00 93.12 71 GLY A C 1
ATOM 541 O O . GLY A 1 71 ? 9.812 1.928 1.654 1.00 93.12 71 GLY A O 1
ATOM 542 N N . TYR A 1 72 ? 9.195 3.509 3.156 1.00 92.75 72 TYR A N 1
ATOM 543 C CA . TYR A 1 72 ? 8.131 2.780 3.837 1.00 92.75 72 TYR A CA 1
ATOM 544 C C . TYR A 1 72 ? 6.862 3.625 3.941 1.00 92.75 72 TYR A C 1
ATOM 546 O O . TYR A 1 72 ? 6.916 4.840 4.144 1.00 92.75 72 TYR A O 1
ATOM 554 N N . LEU A 1 73 ? 5.718 2.974 3.753 1.00 92.25 73 LEU A N 1
ATOM 555 C CA . LEU A 1 73 ? 4.387 3.567 3.721 1.00 92.25 73 LEU A CA 1
ATOM 556 C C . LEU A 1 73 ? 3.514 2.697 4.605 1.00 92.25 73 LEU A C 1
ATOM 558 O O . LEU A 1 73 ? 3.457 1.488 4.402 1.00 92.25 73 LEU A O 1
ATOM 562 N N . LEU A 1 74 ? 2.833 3.304 5.560 1.00 92.06 74 LEU A N 1
ATOM 563 C CA . LEU A 1 74 ? 1.787 2.656 6.325 1.00 92.06 74 LEU A CA 1
ATOM 564 C C . LEU A 1 74 ? 0.459 3.254 5.892 1.00 92.06 74 LEU A C 1
ATOM 566 O O . LEU A 1 74 ? 0.251 4.468 5.988 1.00 92.06 74 LEU A O 1
ATOM 570 N N . LEU A 1 75 ? -0.435 2.390 5.440 1.00 91.25 75 LEU A N 1
ATOM 571 C CA . LEU A 1 75 ? -1.825 2.734 5.238 1.00 91.25 75 LEU A CA 1
ATOM 572 C C . LEU A 1 75 ? -2.663 2.141 6.360 1.00 91.25 75 LEU A C 1
ATOM 574 O O . LEU A 1 75 ? -2.382 1.046 6.843 1.00 91.25 75 LEU A O 1
ATOM 578 N N . GLN A 1 76 ? -3.703 2.859 6.749 1.00 89.69 76 GLN A N 1
ATOM 579 C CA . GLN A 1 76 ? -4.711 2.400 7.685 1.00 89.69 76 GLN A CA 1
ATOM 580 C C . GLN A 1 76 ? -6.068 2.450 7.008 1.00 89.69 76 GLN A C 1
ATOM 582 O O . GLN A 1 76 ? -6.416 3.447 6.370 1.00 89.69 76 GLN A O 1
ATOM 587 N N . ARG A 1 77 ? -6.844 1.381 7.163 1.00 86.94 77 ARG A N 1
ATOM 588 C CA . ARG A 1 77 ? -8.224 1.359 6.701 1.00 86.94 77 ARG A CA 1
ATOM 589 C C . ARG A 1 77 ? -9.053 2.316 7.542 1.00 86.94 77 ARG A C 1
ATOM 591 O O . ARG A 1 77 ? -9.119 2.171 8.764 1.00 86.94 77 ARG A O 1
ATOM 598 N N . PHE A 1 78 ? -9.716 3.254 6.885 1.00 79.12 78 PHE A N 1
ATOM 599 C CA . PHE A 1 78 ? -10.705 4.116 7.517 1.00 79.12 78 PHE A CA 1
ATOM 600 C C . PHE A 1 78 ? -12.078 3.546 7.166 1.00 79.12 78 PHE A C 1
ATOM 602 O O . PHE A 1 78 ? -12.720 3.978 6.217 1.00 79.12 78 PHE A O 1
ATOM 609 N N . ARG A 1 79 ? -12.533 2.526 7.908 1.00 64.62 79 ARG A N 1
ATOM 610 C CA . ARG A 1 79 ? -13.965 2.209 7.878 1.00 64.62 79 ARG A CA 1
ATOM 611 C C . ARG A 1 79 ? -14.678 3.408 8.498 1.00 64.62 79 ARG A C 1
ATOM 613 O O . ARG A 1 79 ? -14.487 3.650 9.687 1.00 64.62 79 ARG A O 1
ATOM 620 N N . ASN A 1 80 ? -15.457 4.148 7.709 1.00 46.69 80 ASN A N 1
ATOM 621 C CA . ASN A 1 80 ? -16.547 4.952 8.256 1.00 46.69 80 ASN A CA 1
ATOM 622 C C . ASN A 1 80 ? -17.477 3.964 8.970 1.00 46.69 80 ASN A C 1
ATOM 624 O O . ASN A 1 80 ? -18.210 3.226 8.313 1.00 46.69 80 ASN A O 1
ATOM 628 N N . VAL A 1 81 ? -17.341 3.863 10.291 1.00 42.72 81 VAL A N 1
ATOM 629 C CA . VAL A 1 81 ? -18.313 3.205 11.167 1.00 42.72 81 VAL A CA 1
ATOM 630 C C . VAL A 1 81 ? -19.118 4.305 11.823 1.00 42.72 81 VAL A C 1
ATOM 632 O O . VAL A 1 81 ? -18.467 5.252 12.320 1.00 42.72 81 VAL A O 1
#

Secondary structure (DSSP, 8-state):
--------PPP-EEEEEEETTTTEEEEEEEESS----TTT--TTSBHHHHHHHHTTTEEEEEEEEEETTEEEEEEEE----